Protein AF-A0A527FGT8-F1 (afdb_monomer)

Structure (mmCIF, N/CA/C/O backbone):
data_AF-A0A527FGT8-F1
#
_entry.id   AF-A0A527FGT8-F1
#
loop_
_atom_site.group_PDB
_atom_site.id
_atom_site.type_symbol
_atom_site.label_atom_id
_atom_site.label_alt_id
_atom_site.label_comp_id
_atom_site.label_asym_id
_atom_site.label_entity_id
_atom_site.label_seq_id
_atom_site.pdbx_PDB_ins_code
_atom_site.Cartn_x
_atom_site.Cartn_y
_atom_site.Cartn_z
_atom_site.occupancy
_atom_site.B_iso_or_equiv
_atom_site.auth_seq_id
_atom_site.auth_comp_id
_atom_site.auth_asym_id
_atom_site.auth_atom_id
_atom_site.pdbx_PDB_model_n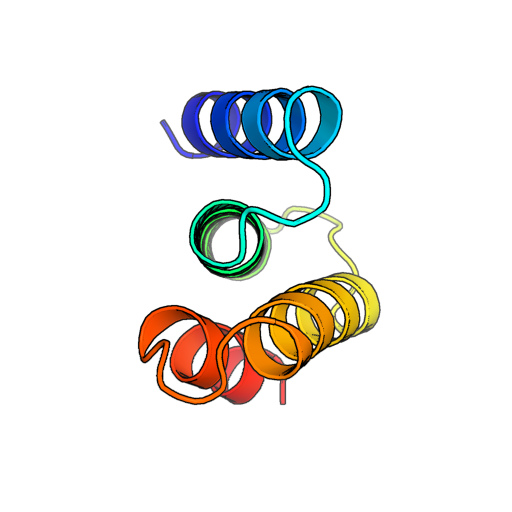um
ATOM 1 N N . ASN A 1 1 ? 12.654 15.192 0.337 1.00 81.31 1 ASN A N 1
ATOM 2 C CA . ASN A 1 1 ? 13.564 14.055 0.071 1.00 81.31 1 ASN A CA 1
ATOM 3 C C . ASN A 1 1 ? 12.778 12.760 0.283 1.00 81.31 1 ASN A C 1
ATOM 5 O O . ASN A 1 1 ? 12.337 12.531 1.403 1.00 81.31 1 ASN A O 1
ATOM 9 N N . HIS A 1 2 ? 12.540 11.962 -0.767 1.00 83.75 2 HIS A N 1
ATOM 10 C CA . HIS A 1 2 ? 11.687 10.760 -0.705 1.00 83.75 2 HIS A CA 1
ATOM 11 C C . HIS A 1 2 ? 12.229 9.667 0.226 1.00 83.75 2 HIS A C 1
ATOM 13 O O . HIS A 1 2 ? 11.444 8.980 0.870 1.00 83.75 2 HIS A O 1
ATOM 19 N N . LEU A 1 3 ? 13.552 9.565 0.383 1.00 89.25 3 LEU A N 1
ATOM 20 C CA . LEU A 1 3 ? 14.176 8.579 1.272 1.00 89.25 3 LEU A CA 1
ATOM 21 C C . LEU A 1 3 ? 13.889 8.867 2.754 1.00 89.25 3 LEU A C 1
ATOM 23 O O . LEU A 1 3 ? 13.560 7.960 3.513 1.00 89.25 3 LEU A O 1
ATOM 27 N N . MET A 1 4 ? 13.946 10.141 3.155 1.00 92.56 4 MET A N 1
ATOM 28 C CA . MET A 1 4 ? 13.624 10.561 4.528 1.00 92.56 4 MET A CA 1
ATOM 29 C C . MET A 1 4 ? 12.137 10.365 4.851 1.00 92.56 4 MET A C 1
ATOM 31 O O . MET A 1 4 ? 11.791 9.942 5.955 1.00 92.56 4 MET A O 1
ATOM 35 N N . ALA A 1 5 ? 11.255 10.638 3.883 1.00 94.50 5 ALA A N 1
ATOM 36 C CA . ALA A 1 5 ? 9.823 10.389 4.032 1.00 94.50 5 ALA A CA 1
ATOM 37 C C . ALA A 1 5 ? 9.544 8.887 4.194 1.00 94.50 5 ALA A C 1
ATOM 39 O O . ALA A 1 5 ? 8.878 8.488 5.146 1.00 94.50 5 ALA A O 1
ATOM 40 N N . ARG A 1 6 ? 10.150 8.053 3.340 1.00 96.25 6 ARG A N 1
ATOM 41 C CA . ARG A 1 6 ? 10.065 6.591 3.420 1.00 96.25 6 ARG A CA 1
ATOM 42 C C . ARG A 1 6 ? 10.457 6.065 4.803 1.00 96.25 6 ARG A C 1
ATOM 44 O O . ARG A 1 6 ? 9.698 5.318 5.411 1.00 96.25 6 ARG A O 1
ATOM 51 N N . GLN A 1 7 ? 11.604 6.499 5.330 1.00 97.38 7 GLN A N 1
ATOM 52 C CA . GLN A 1 7 ? 12.068 6.108 6.668 1.00 97.38 7 GLN A CA 1
ATOM 53 C C . GLN A 1 7 ? 11.104 6.545 7.777 1.00 97.38 7 GLN A C 1
ATOM 55 O O . GLN A 1 7 ? 10.876 5.799 8.726 1.00 97.38 7 GLN A O 1
ATOM 60 N N . SER A 1 8 ? 10.508 7.731 7.644 1.00 97.69 8 SER A N 1
ATOM 61 C CA . SER A 1 8 ? 9.540 8.244 8.619 1.00 97.69 8 SER A CA 1
ATOM 62 C C . SER A 1 8 ? 8.254 7.412 8.634 1.00 97.69 8 SER A C 1
ATOM 64 O O . SER A 1 8 ? 7.739 7.112 9.709 1.00 97.69 8 SER A O 1
ATOM 66 N N . TYR A 1 9 ? 7.762 6.986 7.466 1.00 98.25 9 TYR A N 1
ATOM 67 C CA . TYR A 1 9 ? 6.608 6.088 7.373 1.00 98.25 9 TYR A CA 1
ATOM 68 C C . TYR A 1 9 ? 6.909 4.694 7.920 1.00 98.25 9 TYR A C 1
ATOM 70 O O . TYR A 1 9 ? 6.101 4.167 8.677 1.00 98.25 9 TYR A O 1
ATOM 78 N N . ILE A 1 10 ? 8.087 4.134 7.622 1.00 98.19 10 ILE A N 1
ATOM 79 C CA . ILE A 1 10 ? 8.530 2.859 8.208 1.00 98.19 10 ILE A CA 1
ATOM 80 C C . ILE A 1 10 ? 8.538 2.960 9.733 1.00 98.19 10 ILE A C 1
ATOM 82 O O . ILE A 1 10 ? 7.949 2.122 10.408 1.00 98.19 10 ILE A O 1
ATOM 86 N N . ARG A 1 11 ? 9.115 4.031 10.288 1.00 98.38 11 ARG A N 1
ATOM 87 C CA . ARG A 1 11 ? 9.140 4.216 11.739 1.00 98.38 11 ARG A CA 1
ATOM 88 C C . ARG A 1 11 ? 7.742 4.377 12.338 1.00 98.38 11 ARG A C 1
ATOM 90 O O . ARG A 1 11 ? 7.485 3.876 13.428 1.00 98.38 11 ARG A O 1
ATOM 97 N N . ALA A 1 12 ? 6.840 5.063 11.641 1.00 98.44 12 ALA A N 1
ATOM 98 C CA . ALA A 1 12 ? 5.451 5.194 12.066 1.00 98.44 12 ALA A CA 1
ATOM 99 C C . ALA A 1 12 ? 4.730 3.834 12.095 1.00 98.44 12 ALA A C 1
ATOM 101 O O . ALA A 1 12 ? 4.003 3.571 13.045 1.00 98.44 12 ALA A O 1
ATOM 102 N N . ILE A 1 13 ? 4.988 2.961 11.115 1.00 98.62 13 ILE A N 1
ATOM 103 C CA . ILE A 1 13 ? 4.451 1.592 11.056 1.00 98.62 13 ILE A CA 1
ATOM 104 C C . ILE A 1 13 ? 5.023 0.713 12.178 1.00 98.62 13 ILE A C 1
ATOM 106 O O . ILE A 1 13 ? 4.293 -0.069 12.778 1.00 98.62 13 ILE A O 1
ATOM 110 N N . GLU A 1 14 ? 6.315 0.839 12.489 1.00 98.38 14 GLU A N 1
ATOM 111 C CA . GLU A 1 14 ? 6.935 0.111 13.607 1.00 98.38 14 GLU A CA 1
ATOM 112 C C . GLU A 1 14 ? 6.321 0.487 14.962 1.00 98.38 14 GLU A C 1
ATOM 114 O O . GLU A 1 14 ? 6.211 -0.358 15.848 1.00 98.38 14 GLU A O 1
ATOM 119 N N . LEU A 1 15 ? 5.953 1.760 15.137 1.00 98.56 15 LEU A N 1
ATOM 120 C CA . LEU A 1 15 ? 5.332 2.263 16.363 1.00 98.56 15 LEU A CA 1
ATOM 121 C C . LEU A 1 15 ? 3.838 1.930 16.435 1.00 98.56 15 LEU A C 1
ATOM 123 O O . LEU A 1 15 ? 3.339 1.612 17.512 1.00 98.56 15 LEU A O 1
ATOM 127 N N . ASP A 1 16 ? 3.140 2.005 15.304 1.00 98.31 16 ASP A N 1
ATOM 128 C CA . ASP A 1 16 ? 1.728 1.666 15.172 1.00 98.31 16 ASP A CA 1
ATOM 129 C C . ASP A 1 16 ? 1.489 0.862 13.879 1.00 98.31 16 ASP A C 1
ATOM 131 O O . ASP A 1 16 ? 1.276 1.433 12.801 1.00 98.31 16 ASP A O 1
ATOM 135 N N . PRO A 1 17 ? 1.465 -0.481 13.974 1.00 98.19 17 PRO A N 1
ATOM 136 C CA . PRO A 1 17 ? 1.192 -1.349 12.832 1.00 98.19 17 PRO A CA 1
ATOM 137 C C . PRO A 1 17 ? -0.211 -1.185 12.232 1.00 98.19 17 PRO A C 1
ATOM 139 O O . PRO A 1 17 ? -0.465 -1.735 11.156 1.00 98.19 17 PRO A O 1
ATOM 142 N N . GLY A 1 18 ? -1.120 -0.474 12.911 1.00 98.25 18 GLY A N 1
ATOM 143 C CA . GLY A 1 18 ? -2.460 -0.122 12.444 1.00 98.25 18 GLY A CA 1
ATOM 144 C C . GLY A 1 18 ? -2.535 1.234 11.740 1.00 98.25 18 GLY A C 1
ATOM 145 O O . GLY A 1 18 ? -3.615 1.627 11.294 1.00 98.25 18 GLY A O 1
ATOM 146 N N . TYR A 1 19 ? -1.416 1.953 11.593 1.00 98.44 19 TYR A N 1
ATOM 147 C CA . TYR A 1 19 ? -1.422 3.300 11.037 1.00 98.44 19 TYR A CA 1
ATOM 148 C C . TYR A 1 19 ? -1.596 3.307 9.507 1.00 98.44 19 TYR A C 1
ATOM 150 O O . TYR A 1 19 ? -0.645 3.470 8.742 1.00 98.44 19 TYR A O 1
ATOM 158 N N . ALA A 1 20 ? -2.845 3.193 9.049 1.00 98.56 20 ALA A N 1
ATOM 159 C CA . ALA A 1 20 ? -3.223 3.091 7.634 1.00 98.56 20 ALA A CA 1
ATOM 160 C C . ALA A 1 20 ? -2.568 4.157 6.732 1.00 98.56 20 ALA A C 1
ATOM 162 O O . ALA A 1 20 ? -2.001 3.847 5.683 1.00 98.56 20 ALA A O 1
ATOM 163 N N . ARG A 1 21 ? -2.570 5.424 7.174 1.00 98.31 21 ARG A N 1
ATOM 164 C CA . ARG A 1 21 ? -1.969 6.542 6.423 1.00 98.31 21 ARG A CA 1
ATOM 165 C C . ARG A 1 21 ? -0.453 6.414 6.257 1.00 98.31 21 ARG A C 1
ATOM 167 O O . ARG A 1 21 ? 0.078 6.915 5.269 1.00 98.31 21 ARG A O 1
ATOM 174 N N . ALA A 1 22 ? 0.244 5.753 7.182 1.00 98.62 22 ALA A N 1
ATOM 175 C CA . ALA A 1 22 ? 1.677 5.518 7.046 1.00 98.62 22 ALA A CA 1
ATOM 176 C C . ALA A 1 22 ? 1.974 4.496 5.940 1.00 98.62 22 ALA A C 1
ATOM 178 O O . ALA A 1 22 ? 2.862 4.737 5.125 1.00 98.62 22 ALA A O 1
ATOM 179 N N . TYR A 1 23 ? 1.183 3.422 5.835 1.00 98.81 23 TYR A N 1
ATOM 180 C CA . TYR A 1 23 ? 1.274 2.488 4.707 1.00 98.81 23 TYR A CA 1
ATOM 181 C C . TYR A 1 23 ? 0.961 3.176 3.371 1.00 98.81 23 TYR A C 1
ATOM 183 O O . TYR A 1 23 ? 1.718 3.023 2.417 1.00 98.81 23 TYR A O 1
ATOM 191 N N . ALA A 1 24 ? -0.091 4.001 3.304 1.00 98.75 24 ALA A N 1
ATOM 192 C CA . ALA A 1 24 ? -0.415 4.750 2.087 1.00 98.75 24 ALA A CA 1
ATOM 193 C C . ALA A 1 24 ? 0.729 5.698 1.668 1.00 98.75 24 ALA A C 1
ATOM 195 O O . ALA A 1 24 ? 1.125 5.734 0.503 1.00 98.75 24 ALA A O 1
ATOM 196 N N . GLY A 1 25 ? 1.312 6.424 2.629 1.00 98.31 25 GLY A N 1
ATOM 197 C CA . GLY A 1 25 ? 2.461 7.299 2.393 1.00 98.31 25 GLY A CA 1
ATOM 198 C C . GLY A 1 25 ? 3.720 6.547 1.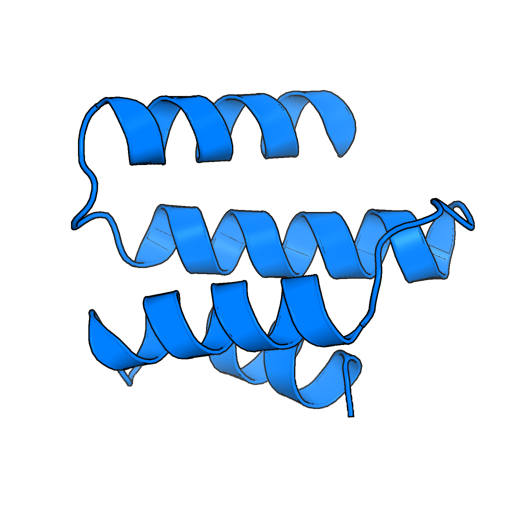949 1.00 98.31 25 GLY A C 1
ATOM 199 O O . GLY A 1 25 ? 4.438 7.024 1.065 1.00 98.31 25 GLY A O 1
ATOM 200 N N . LEU A 1 26 ? 3.967 5.361 2.516 1.00 98.62 26 LEU A N 1
ATOM 201 C CA . LEU A 1 26 ? 5.056 4.476 2.108 1.00 98.62 26 LEU A CA 1
ATOM 202 C C . LEU A 1 26 ? 4.875 4.010 0.658 1.00 98.62 26 LEU A C 1
ATOM 204 O O . LEU A 1 26 ? 5.792 4.189 -0.140 1.00 98.62 26 LEU A O 1
ATOM 208 N N . ALA A 1 27 ? 3.687 3.519 0.294 1.00 98.44 27 ALA A N 1
ATOM 209 C CA . ALA A 1 27 ? 3.390 3.076 -1.067 1.00 98.44 27 ALA A CA 1
ATOM 210 C C . ALA A 1 27 ? 3.587 4.206 -2.097 1.00 98.44 27 ALA A C 1
ATOM 212 O O . ALA A 1 27 ? 4.239 4.008 -3.120 1.00 98.44 27 ALA A O 1
ATOM 213 N N . VAL A 1 28 ? 3.117 5.427 -1.805 1.00 98.19 28 VAL A N 1
ATOM 214 C CA . VAL A 1 28 ? 3.341 6.598 -2.677 1.00 98.19 28 VAL A CA 1
ATOM 215 C C . VAL A 1 28 ? 4.825 6.965 -2.783 1.00 98.19 28 VAL A C 1
ATOM 217 O O . VAL A 1 28 ? 5.288 7.364 -3.855 1.00 98.19 28 VAL A O 1
ATOM 220 N N . CYS A 1 29 ? 5.590 6.876 -1.690 1.00 97.56 29 CYS A N 1
ATOM 221 C CA . CYS A 1 29 ? 7.032 7.126 -1.740 1.00 97.56 29 CYS A CA 1
ATOM 222 C C . CYS A 1 29 ? 7.744 6.103 -2.621 1.00 97.56 29 CYS A C 1
ATOM 224 O O . CYS A 1 29 ? 8.595 6.491 -3.420 1.00 97.56 29 CYS A O 1
ATOM 226 N N . ASP A 1 30 ? 7.368 4.838 -2.496 1.00 97.88 30 ASP A N 1
ATOM 227 C CA . ASP A 1 30 ? 7.984 3.728 -3.207 1.00 97.88 30 ASP A CA 1
ATOM 228 C C . 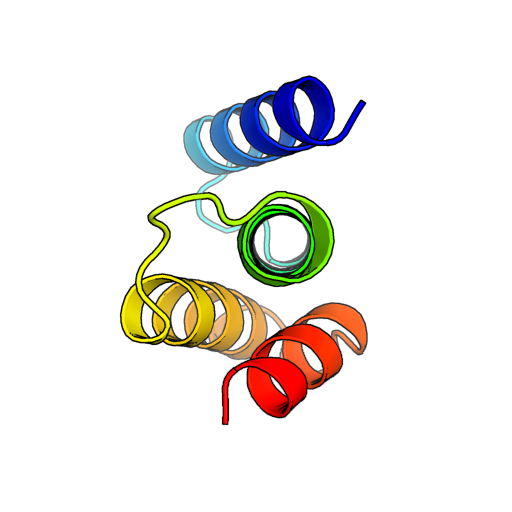ASP A 1 30 ? 7.666 3.776 -4.706 1.00 97.88 30 ASP A C 1
ATOM 230 O O . ASP A 1 30 ? 8.585 3.660 -5.517 1.00 97.88 30 ASP A O 1
ATOM 234 N N . VAL A 1 31 ? 6.431 4.138 -5.076 1.00 97.31 31 VAL A N 1
ATOM 235 C CA . VAL A 1 31 ? 6.069 4.507 -6.456 1.00 97.31 31 VAL A CA 1
ATOM 236 C C . VAL A 1 31 ? 7.004 5.581 -7.006 1.00 97.31 31 VAL A C 1
ATOM 238 O O . VAL A 1 31 ? 7.604 5.396 -8.060 1.00 97.31 31 VAL A O 1
ATOM 241 N N . ARG A 1 32 ? 7.180 6.698 -6.289 1.00 95.81 32 ARG A N 1
ATOM 242 C CA . ARG A 1 32 ? 8.005 7.819 -6.773 1.00 95.81 32 ARG A CA 1
ATOM 243 C C . ARG A 1 32 ? 9.482 7.456 -6.864 1.00 95.81 32 ARG A C 1
ATOM 245 O O . ARG A 1 32 ? 10.164 7.915 -7.776 1.00 95.81 32 ARG A O 1
ATOM 252 N N . LEU A 1 33 ? 9.990 6.670 -5.918 1.00 96.06 33 LEU A N 1
ATOM 253 C CA . LEU A 1 33 ? 11.370 6.185 -5.920 1.00 96.06 33 LEU A CA 1
ATOM 254 C C . LEU A 1 33 ? 11.631 5.244 -7.099 1.00 96.06 33 LEU A C 1
ATOM 256 O O . LEU A 1 33 ? 12.669 5.365 -7.752 1.00 96.06 33 LEU A O 1
ATOM 260 N N . GLN A 1 34 ? 10.685 4.359 -7.405 1.00 95.88 34 GLN A N 1
ATOM 261 C CA . GLN A 1 34 ? 10.753 3.485 -8.568 1.00 95.88 34 GLN A CA 1
ATOM 262 C C . GLN A 1 34 ? 10.656 4.295 -9.872 1.00 95.88 34 GLN A C 1
ATOM 264 O O . GLN A 1 34 ? 11.562 4.230 -10.699 1.00 95.88 34 GLN A O 1
ATOM 269 N N . SER A 1 35 ? 9.613 5.116 -10.036 1.00 93.69 35 SER A N 1
ATOM 270 C CA . SER A 1 35 ? 9.304 5.796 -11.301 1.00 93.69 35 SER A CA 1
ATOM 271 C C . SER A 1 35 ? 10.267 6.929 -11.645 1.00 93.69 35 SER A C 1
ATOM 273 O O . SER A 1 35 ? 10.658 7.081 -12.798 1.00 93.69 35 SER A O 1
ATOM 275 N N . ASN A 1 36 ? 10.650 7.745 -10.659 1.00 93.25 36 ASN A N 1
ATOM 276 C CA . ASN A 1 36 ? 11.423 8.964 -10.915 1.00 93.25 36 ASN A CA 1
ATOM 277 C C . ASN A 1 36 ? 12.926 8.750 -10.742 1.00 93.25 36 ASN A C 1
ATOM 279 O O . ASN A 1 36 ? 13.713 9.537 -11.263 1.00 93.25 36 ASN A O 1
ATOM 283 N N . TYR A 1 37 ? 13.322 7.726 -9.984 1.00 91.44 37 TYR A N 1
ATOM 284 C CA . TYR A 1 37 ? 14.721 7.494 -9.621 1.00 91.44 37 TYR A CA 1
ATOM 285 C C . TYR A 1 37 ? 15.219 6.094 -9.993 1.00 91.44 37 TYR A C 1
ATOM 287 O O . TYR A 1 37 ? 16.374 5.786 -9.713 1.00 91.44 37 TYR A O 1
ATOM 295 N N . GLY A 1 38 ? 14.382 5.247 -10.608 1.00 92.31 38 GLY A N 1
ATOM 296 C CA . GLY A 1 38 ? 14.768 3.893 -11.014 1.00 92.31 38 GLY A CA 1
ATOM 297 C C . GLY A 1 38 ? 15.168 3.003 -9.838 1.00 92.31 38 GLY A C 1
ATOM 298 O O . GLY A 1 38 ? 15.977 2.093 -10.006 1.00 92.31 38 GLY A O 1
ATOM 299 N N . SER A 1 39 ? 14.662 3.294 -8.632 1.00 93.88 39 SER A N 1
ATOM 300 C CA . SER A 1 39 ? 14.985 2.494 -7.450 1.00 93.88 39 SER A CA 1
ATOM 301 C C . SER A 1 39 ? 14.478 1.061 -7.642 1.00 93.88 39 SER A C 1
ATOM 303 O O . SER A 1 39 ? 13.366 0.888 -8.145 1.00 93.88 39 SER A O 1
ATOM 305 N N . PRO A 1 40 ? 15.243 0.038 -7.219 1.00 95.00 40 PRO A N 1
ATOM 306 C CA . PRO A 1 40 ? 14.900 -1.370 -7.411 1.00 95.00 40 PRO A CA 1
ATOM 307 C C . PRO A 1 40 ? 13.841 -1.824 -6.395 1.00 95.00 40 PRO A C 1
ATOM 309 O O . PRO A 1 40 ? 14.086 -2.680 -5.552 1.00 95.00 40 PRO A O 1
ATOM 312 N N . ILE A 1 41 ? 12.676 -1.188 -6.431 1.00 96.12 41 ILE A N 1
ATOM 313 C CA . ILE A 1 41 ? 11.516 -1.534 -5.616 1.00 96.12 41 ILE A CA 1
ATOM 314 C C . ILE A 1 41 ? 10.623 -2.417 -6.476 1.00 96.12 41 ILE A C 1
ATOM 316 O O . ILE A 1 41 ? 10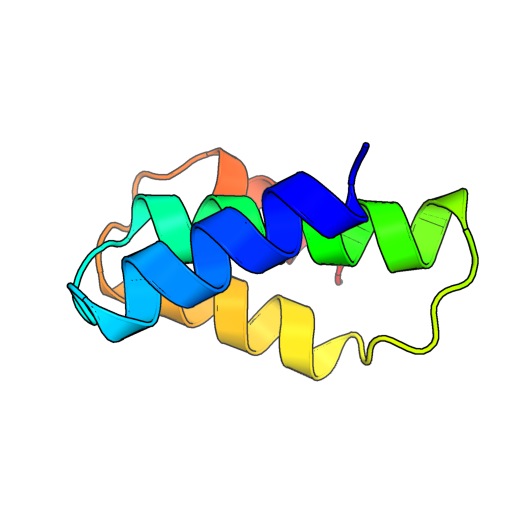.331 -2.055 -7.617 1.00 96.12 41 ILE A O 1
ATOM 320 N N . HIS A 1 42 ? 10.201 -3.568 -5.961 1.00 96.69 42 HIS A N 1
ATOM 321 C CA . HIS A 1 42 ? 9.313 -4.451 -6.704 1.00 96.69 42 HIS A CA 1
ATOM 322 C C . HIS A 1 42 ? 7.890 -3.897 -6.702 1.00 96.69 42 HIS A C 1
ATOM 324 O O . HIS A 1 42 ? 7.392 -3.402 -5.693 1.00 96.69 42 HIS A O 1
ATOM 330 N N . VAL A 1 43 ? 7.228 -3.999 -7.852 1.00 96.94 43 VAL A N 1
ATOM 331 C CA . VAL A 1 43 ? 5.829 -3.590 -8.009 1.00 96.94 43 VAL A CA 1
ATOM 332 C C . VAL A 1 43 ? 4.925 -4.321 -7.008 1.00 96.94 43 VAL A C 1
ATOM 334 O O . VAL A 1 43 ? 4.081 -3.691 -6.375 1.00 96.94 43 VAL A O 1
ATOM 337 N N . ASP A 1 44 ? 5.173 -5.613 -6.778 1.00 97.94 44 ASP A N 1
ATOM 338 C CA . ASP A 1 44 ? 4.419 -6.423 -5.816 1.00 97.94 44 ASP A CA 1
ATOM 339 C C . ASP A 1 44 ? 4.523 -5.894 -4.374 1.00 97.94 44 ASP A C 1
ATOM 341 O O . ASP A 1 44 ? 3.539 -5.936 -3.636 1.00 97.94 44 ASP A O 1
ATOM 345 N N . ASP A 1 45 ? 5.666 -5.321 -3.977 1.00 97.81 45 ASP A N 1
ATOM 346 C CA . ASP A 1 45 ? 5.839 -4.729 -2.641 1.00 97.81 45 ASP A CA 1
ATOM 347 C C . ASP A 1 45 ? 4.992 -3.456 -2.479 1.00 97.81 45 ASP A C 1
ATOM 349 O O . ASP A 1 45 ? 4.405 -3.208 -1.418 1.00 97.81 45 ASP A O 1
ATOM 353 N N . ILE A 1 46 ? 4.894 -2.651 -3.544 1.00 98.50 46 ILE A N 1
ATOM 354 C CA . ILE A 1 46 ? 4.056 -1.446 -3.579 1.00 98.50 46 ILE A CA 1
ATOM 355 C C . ILE A 1 46 ? 2.583 -1.843 -3.475 1.00 98.50 46 ILE A C 1
ATOM 357 O O . ILE A 1 46 ? 1.854 -1.268 -2.661 1.00 98.50 46 ILE A O 1
ATOM 361 N N . LEU A 1 47 ? 2.160 -2.841 -4.257 1.00 98.62 47 LEU A N 1
ATOM 362 C CA . LEU A 1 47 ? 0.799 -3.372 -4.227 1.00 98.62 47 LEU A CA 1
ATOM 363 C C . LEU A 1 47 ? 0.451 -3.916 -2.840 1.00 98.62 47 LEU A C 1
ATOM 365 O O . LEU A 1 47 ? -0.563 -3.514 -2.275 1.00 98.62 47 LEU A O 1
ATOM 369 N N . ALA A 1 48 ? 1.319 -4.734 -2.241 1.00 98.56 48 ALA A N 1
ATOM 370 C CA . ALA A 1 48 ? 1.097 -5.288 -0.908 1.00 98.56 48 ALA A CA 1
ATOM 371 C C . ALA A 1 48 ? 0.978 -4.192 0.166 1.00 98.56 48 ALA A C 1
ATOM 373 O O . ALA A 1 48 ? 0.125 -4.264 1.054 1.00 98.56 48 ALA A O 1
ATOM 374 N N . THR A 1 49 ? 1.802 -3.145 0.072 1.00 98.69 49 THR A N 1
ATOM 375 C CA . THR A 1 49 ? 1.767 -2.009 1.002 1.00 98.69 49 THR A CA 1
ATOM 376 C C . THR A 1 49 ? 0.482 -1.191 0.838 1.00 98.69 49 THR A C 1
ATOM 378 O O . THR A 1 49 ? -0.151 -0.825 1.831 1.00 98.69 49 THR A O 1
ATOM 381 N N . ALA A 1 50 ? 0.063 -0.925 -0.401 1.00 98.75 50 ALA A N 1
ATOM 382 C CA . ALA A 1 50 ? -1.179 -0.215 -0.686 1.00 98.75 50 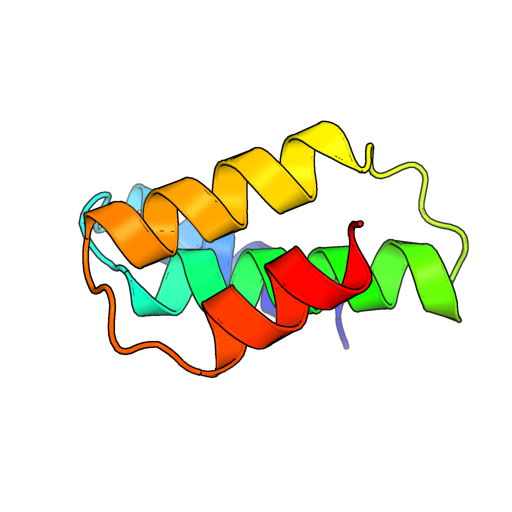ALA A CA 1
ATOM 383 C C . ALA A 1 50 ? -2.413 -1.030 -0.259 1.00 98.75 50 ALA A C 1
ATOM 385 O O . ALA A 1 50 ? -3.308 -0.489 0.390 1.00 98.75 50 ALA A O 1
ATOM 386 N N . ASP A 1 51 ? -2.432 -2.336 -0.528 1.00 98.69 51 ASP A N 1
ATOM 387 C CA . ASP A 1 51 ? -3.502 -3.242 -0.100 1.00 98.69 51 ASP A CA 1
ATOM 388 C C . ASP A 1 51 ? -3.588 -3.318 1.429 1.00 98.69 51 ASP A C 1
ATOM 390 O O . ASP A 1 51 ? -4.683 -3.310 1.994 1.00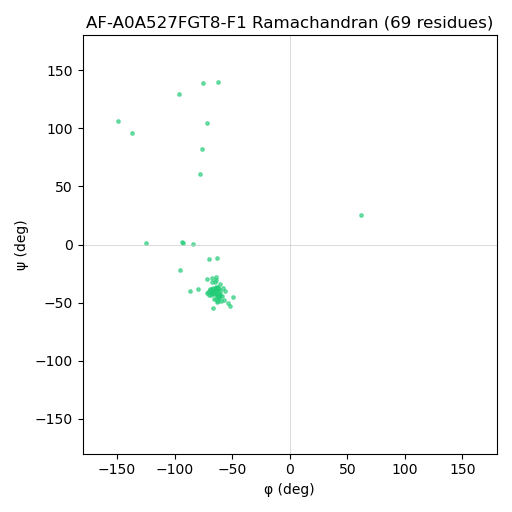 98.69 51 ASP A O 1
ATOM 394 N N .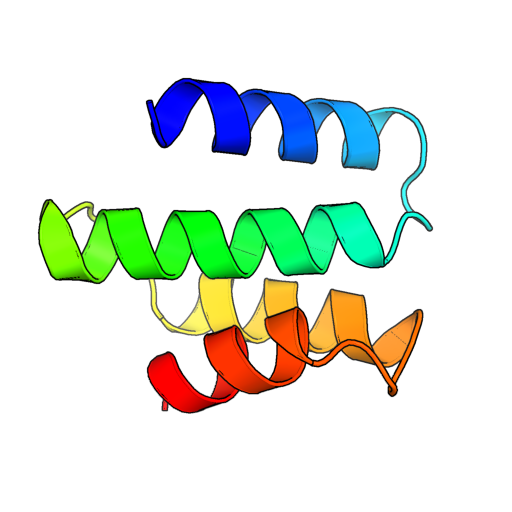 LYS A 1 52 ? -2.447 -3.298 2.132 1.00 98.75 52 LYS A N 1
ATOM 395 C CA . LYS A 1 52 ? -2.424 -3.209 3.597 1.00 98.75 52 LYS A CA 1
ATOM 396 C C . LYS A 1 52 ? -3.040 -1.904 4.103 1.00 98.75 52 LYS A C 1
ATOM 398 O O . LYS A 1 52 ? -3.791 -1.940 5.077 1.00 98.75 52 LYS A O 1
ATOM 403 N N . ALA A 1 53 ? -2.751 -0.775 3.454 1.00 98.81 53 ALA A N 1
ATOM 404 C CA . ALA A 1 53 ? -3.364 0.508 3.791 1.00 98.81 53 ALA A CA 1
ATOM 405 C C . ALA A 1 53 ? -4.888 0.465 3.601 1.00 98.81 53 ALA A C 1
ATOM 407 O O . ALA A 1 53 ? -5.617 0.859 4.506 1.00 98.81 53 ALA A O 1
ATOM 408 N N . LEU A 1 54 ? -5.360 -0.080 2.475 1.00 98.75 54 LEU A N 1
ATOM 409 C CA . LEU A 1 54 ? -6.786 -0.196 2.149 1.00 98.75 54 LEU A CA 1
ATOM 410 C C . LEU A 1 54 ? -7.537 -1.177 3.056 1.00 98.75 54 LEU A C 1
ATOM 412 O O . LEU A 1 54 ? -8.709 -0.964 3.353 1.00 98.75 54 LEU A O 1
ATOM 416 N N . ALA A 1 55 ? -6.870 -2.232 3.525 1.00 98.62 55 ALA A N 1
ATOM 417 C CA . ALA A 1 55 ? -7.439 -3.155 4.502 1.00 98.62 55 ALA A CA 1
ATOM 418 C C . ALA A 1 55 ? -7.654 -2.500 5.879 1.00 98.62 55 ALA A C 1
ATOM 420 O O . ALA A 1 55 ? -8.539 -2.921 6.622 1.00 98.62 55 ALA A O 1
ATOM 421 N N . LEU A 1 56 ? -6.843 -1.496 6.228 1.00 98.56 56 LEU A N 1
ATOM 422 C CA . LEU A 1 56 ? -6.980 -0.726 7.468 1.00 98.56 56 LEU A CA 1
ATOM 423 C C . LEU A 1 56 ? -7.956 0.451 7.306 1.00 98.56 56 LEU A C 1
ATOM 425 O O . LEU A 1 56 ? -8.739 0.724 8.212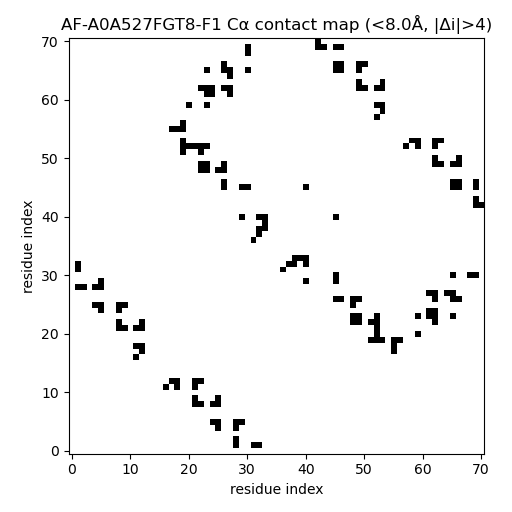 1.00 98.56 56 LEU A O 1
ATOM 429 N N . ASP A 1 57 ? -7.915 1.134 6.162 1.00 98.56 57 ASP A N 1
ATOM 430 C CA . ASP A 1 57 ? -8.832 2.210 5.788 1.00 98.56 57 ASP A CA 1
ATOM 431 C C . ASP A 1 57 ? -9.020 2.253 4.262 1.00 98.56 57 ASP A C 1
ATOM 433 O O . ASP A 1 57 ? -8.157 2.708 3.505 1.00 98.56 57 ASP A O 1
ATOM 437 N N . ALA A 1 58 ? -10.190 1.802 3.810 1.00 98.31 58 ALA A N 1
ATOM 438 C CA . ALA A 1 58 ? -10.522 1.682 2.394 1.00 98.31 58 ALA A CA 1
ATOM 439 C C . ALA A 1 58 ? -10.711 3.032 1.673 1.00 98.31 58 ALA A C 1
ATOM 441 O O . ALA A 1 58 ? -10.765 3.058 0.440 1.00 98.31 58 ALA A O 1
ATOM 442 N N . ASN A 1 59 ? -10.811 4.148 2.407 1.00 98.19 59 ASN A N 1
ATOM 443 C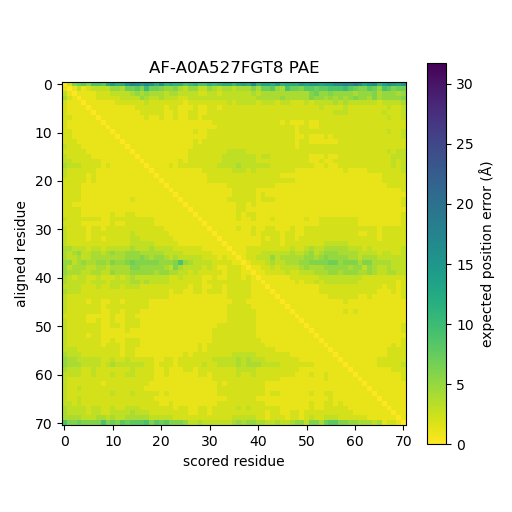 CA . ASN A 1 59 ? -11.095 5.471 1.843 1.00 98.19 59 ASN A CA 1
ATOM 444 C C . ASN A 1 59 ? -9.834 6.294 1.536 1.00 98.19 59 ASN A C 1
ATOM 446 O O . ASN A 1 59 ? -9.938 7.439 1.092 1.00 98.19 59 ASN A O 1
ATOM 450 N N . LEU A 1 60 ? -8.638 5.740 1.755 1.00 98.50 60 LEU A N 1
ATOM 451 C CA . LEU A 1 60 ? -7.382 6.449 1.518 1.00 98.50 60 LEU A CA 1
ATOM 452 C C . LEU A 1 60 ? -7.101 6.609 0.019 1.00 98.50 60 LEU A C 1
ATOM 454 O O . LEU A 1 60 ? -6.669 5.676 -0.662 1.00 98.50 60 LEU A O 1
ATOM 458 N N . ALA A 1 61 ? -7.301 7.826 -0.486 1.00 98.38 61 ALA A N 1
ATOM 459 C CA . ALA A 1 61 ? -7.060 8.178 -1.883 1.00 98.38 61 ALA A CA 1
ATOM 460 C C . ALA A 1 61 ? -5.606 7.917 -2.308 1.00 98.38 61 ALA A C 1
ATOM 462 O O . ALA A 1 61 ? -5.353 7.453 -3.419 1.00 98.38 61 ALA A O 1
ATOM 463 N N . GLU A 1 62 ? -4.643 8.162 -1.419 1.00 98.12 62 GLU A N 1
ATOM 464 C CA . GLU A 1 62 ? -3.224 7.909 -1.657 1.00 98.12 62 GLU A CA 1
ATOM 465 C C . GLU A 1 62 ? -2.924 6.422 -1.862 1.00 98.12 62 GLU A C 1
ATOM 467 O O . GLU A 1 62 ? -2.100 6.082 -2.709 1.00 98.12 62 GLU A O 1
ATOM 472 N N . ALA A 1 63 ? -3.613 5.535 -1.136 1.00 98.50 63 ALA A N 1
ATOM 473 C CA . ALA A 1 63 ? -3.442 4.096 -1.295 1.00 98.50 63 ALA A CA 1
ATOM 474 C C . ALA A 1 63 ? -4.008 3.617 -2.639 1.00 98.50 63 ALA A C 1
ATOM 476 O O . ALA A 1 63 ? -3.330 2.887 -3.360 1.00 98.50 63 ALA A O 1
ATOM 477 N N . HIS A 1 64 ? -5.196 4.097 -3.033 1.00 98.62 64 HIS A N 1
ATOM 478 C CA . HIS A 1 64 ? -5.754 3.833 -4.368 1.00 98.62 64 HIS A CA 1
ATOM 479 C C . HIS A 1 64 ? -4.853 4.360 -5.485 1.00 98.62 64 HIS A C 1
ATOM 481 O O . HIS A 1 64 ? -4.629 3.667 -6.474 1.00 98.62 64 HIS A O 1
ATOM 487 N N . SER A 1 65 ? -4.303 5.563 -5.314 1.00 98.25 65 SER A N 1
ATOM 488 C CA . SER A 1 65 ? -3.386 6.180 -6.274 1.00 98.25 65 SER A CA 1
ATOM 489 C C . SER A 1 65 ? -2.103 5.363 -6.440 1.00 98.25 65 SER A C 1
ATOM 491 O O . SER A 1 65 ? -1.732 5.028 -7.564 1.00 98.25 65 SER A O 1
ATOM 493 N N . ALA A 1 66 ? -1.460 4.970 -5.334 1.00 97.94 66 ALA A N 1
ATOM 494 C CA . ALA A 1 66 ? -0.251 4.151 -5.377 1.00 97.94 66 ALA A CA 1
ATOM 495 C C . ALA A 1 66 ? -0.510 2.773 -6.001 1.00 97.94 66 ALA A C 1
ATOM 497 O O . ALA A 1 66 ? 0.261 2.331 -6.849 1.00 97.94 66 ALA A O 1
ATOM 498 N N . ARG A 1 67 ? -1.624 2.128 -5.633 1.00 98.00 67 ARG A N 1
ATOM 499 C CA . ARG A 1 67 ? -2.039 0.841 -6.199 1.00 98.00 67 ARG A CA 1
ATOM 500 C C . ARG A 1 67 ? -2.305 0.938 -7.697 1.00 98.00 67 ARG A C 1
ATOM 502 O O . ARG A 1 67 ? -1.845 0.089 -8.441 1.00 98.00 67 ARG A O 1
ATOM 509 N N . GLY A 1 68 ? -3.021 1.971 -8.140 1.00 97.69 68 GLY A N 1
ATOM 510 C CA . GLY A 1 68 ? -3.308 2.198 -9.556 1.00 97.69 68 GLY A CA 1
ATOM 511 C C . GLY A 1 68 ? -2.060 2.502 -10.383 1.00 97.69 68 GLY A C 1
ATOM 512 O O . GLY A 1 68 ? -2.001 2.110 -11.537 1.00 97.69 68 GLY A O 1
ATOM 513 N N . PHE A 1 69 ? -1.057 3.163 -9.801 1.00 96.44 69 PHE A N 1
ATOM 514 C CA . PHE A 1 69 ? 0.222 3.403 -10.474 1.00 96.44 69 PHE A CA 1
ATOM 515 C C . PHE A 1 69 ? 1.064 2.126 -10.616 1.00 96.44 69 PHE A C 1
ATOM 517 O O . PHE A 1 69 ? 1.858 2.006 -11.541 1.00 96.44 69 PHE A O 1
ATOM 524 N N . ALA A 1 70 ? 0.913 1.191 -9.679 1.00 95.12 70 ALA A N 1
ATOM 525 C CA . ALA A 1 70 ? 1.635 -0.075 -9.653 1.00 95.12 70 ALA A CA 1
ATOM 526 C C . ALA A 1 70 ? 0.991 -1.179 -10.523 1.00 95.12 70 ALA A C 1
ATOM 528 O O . ALA A 1 70 ? 1.508 -2.289 -10.551 1.00 95.12 70 ALA A O 1
ATOM 529 N N . LEU A 1 71 ? -0.123 -0.908 -11.213 1.00 92.94 71 LEU A N 1
ATOM 530 C CA . LEU A 1 71 ? -0.785 -1.838 -12.143 1.00 92.94 71 LEU A CA 1
ATOM 531 C C . LEU A 1 71 ? -0.468 -1.479 -13.598 1.00 92.94 71 LEU A C 1
ATOM 533 O O . LEU A 1 71 ? -0.314 -2.427 -14.399 1.00 92.94 71 LEU A O 1
#

Mean predicted aligned error: 2.04 Å

Solvent-accessible surface area (backbone atoms only — not comparable to full-atom values): 3668 Å² total; per-residue (Å²): 111,62,69,63,52,36,52,51,22,52,53,46,34,73,76,35,83,76,44,28,68,31,32,14,53,33,15,41,35,49,49,47,38,29,74,77,65,67,41,96,63,57,53,67,59,34,37,54,33,11,51,52,10,36,75,65,40,75,81,46,63,54,14,54,50,31,34,62,72,56,107

Nearest PDB structures (foldseek):
  8dti-assembly1_B  TM=5.034E-01  e=6.423E-02  Arabidopsis thaliana
  8dth-assembly1_A  TM=5.251E-01  e=1.067E-01  Arabidopsis thaliana
  5jqy-assembly1_A  TM=7.783E-01  e=9.081E-01  Homo sapiens
  8re7-assembly1_A  TM=7.919E-01  e=1.508E+00  Homo sapiens
  8dtg-assembly1_A  TM=5.256E-01  e=4.618E-01  Arabidopsis thaliana

Sequence (71 aa):
NHLMARQSYIRAIELDPGYARAYAGLAVCDVRLQSNYGSPIHVDDILATADKALALDANLAEAHSARGFAL

Secondary structure (DSSP, 8-state):
-HHHHHHHHHHHHHH-TT-HHHHHHHHHHHHHHHHHH-----HHHHHHHHHHHHHH-TT-HHHHHHHHHT-

Foldseek 3Di:
DLVVQLVVLVVVCVVPVLPLVSLLSNLLSLLCCCPVVVPPDQLVVSLVSLVSSCVSPVPDPSSVVSNVSSD

pLDDT: mean 96.84, std 3.18, range [81.31, 98.81]

Radius of gyration: 10.9 Å; Cα contacts (8 Å, |Δi|>4): 95; chains: 1; bounding box: 26×20×28 Å